Protein AF-A0AA38GPY0-F1 (afdb_monomer)

Foldseek 3Di:
DVVLCVVVVVLPDPVHDNDDDPSNVVSVVVVVVCVVPPDPDDDDDPVDDDDKDWDDDPPDIDIDD

Organism: Taxus chinensis (NCBI:txid29808)

Secondary structure (DSSP, 8-state):
-TTTTHHHHHHT-TTS-----HHHHHHHHHHHHHHHTSPP-PPP-TTS----EEEEETTEEEEE-

Structure (mmCIF, N/CA/C/O backbone):
data_AF-A0AA38GPY0-F1
#
_entry.id   AF-A0AA38GPY0-F1
#
loop_
_atom_site.group_PDB
_atom_site.id
_atom_site.type_symbol
_atom_site.label_atom_id
_atom_site.label_alt_id
_atom_site.label_comp_id
_atom_site.label_asym_id
_atom_site.label_entity_id
_atom_site.label_seq_id
_atom_site.pdbx_PDB_ins_code
_atom_site.Cartn_x
_atom_site.Cartn_y
_atom_site.Cartn_z
_atom_site.occupancy
_atom_site.B_iso_or_equiv
_atom_site.auth_seq_id
_atom_site.auth_comp_id
_atom_site.auth_asym_id
_atom_site.auth_atom_id
_atom_site.pdbx_PDB_model_num
ATOM 1 N N . PHE A 1 1 ? 3.634 11.780 -2.237 1.00 75.00 1 PHE A N 1
ATOM 2 C CA . PHE A 1 1 ? 3.380 10.430 -2.791 1.00 75.00 1 PHE A CA 1
ATOM 3 C C . PHE A 1 1 ? 3.235 10.381 -4.317 1.00 75.00 1 PHE A C 1
ATOM 5 O O . PHE A 1 1 ? 4.049 9.722 -4.944 1.00 75.00 1 PHE A O 1
ATOM 12 N N . ALA A 1 2 ? 2.293 11.088 -4.963 1.00 81.25 2 ALA A N 1
ATOM 13 C CA . ALA A 1 2 ? 2.052 10.944 -6.417 1.00 81.25 2 ALA A CA 1
ATOM 14 C C . ALA A 1 2 ? 3.279 11.189 -7.328 1.00 81.25 2 ALA A C 1
ATOM 16 O O . ALA A 1 2 ? 3.434 10.525 -8.349 1.00 81.25 2 ALA A O 1
ATOM 17 N N . ALA A 1 3 ? 4.173 12.115 -6.962 1.00 84.94 3 ALA A N 1
ATOM 18 C CA . ALA A 1 3 ? 5.413 12.350 -7.705 1.00 84.94 3 ALA A CA 1
ATOM 19 C C . ALA A 1 3 ? 6.396 11.169 -7.610 1.00 84.94 3 ALA A C 1
ATOM 21 O O . ALA A 1 3 ? 6.996 10.812 -8.62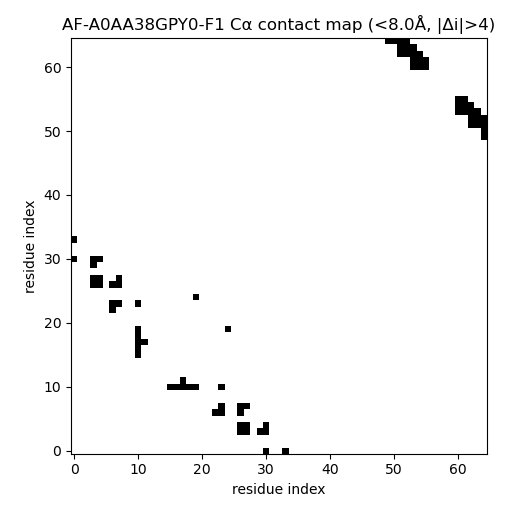2 1.00 84.94 3 ALA A O 1
ATOM 22 N N . LEU A 1 4 ? 6.493 10.537 -6.433 1.00 84.56 4 LEU A N 1
ATOM 23 C CA . LEU A 1 4 ? 7.346 9.371 -6.189 1.00 84.56 4 LEU A CA 1
ATOM 24 C C . LEU A 1 4 ? 6.890 8.164 -7.006 1.00 84.56 4 LEU A C 1
ATOM 26 O O . LEU A 1 4 ? 7.721 7.383 -7.425 1.00 84.56 4 LEU A O 1
ATOM 30 N N . LEU A 1 5 ? 5.592 8.044 -7.299 1.00 85.69 5 LEU A N 1
ATOM 31 C CA . LEU A 1 5 ? 5.018 6.932 -8.064 1.00 85.69 5 LEU A CA 1
ATOM 32 C C . LEU A 1 5 ? 5.193 7.057 -9.584 1.00 85.69 5 LEU A C 1
ATOM 34 O O . LEU A 1 5 ? 4.923 6.098 -10.311 1.00 85.69 5 LEU A O 1
ATOM 38 N N . LYS A 1 6 ? 5.610 8.221 -10.104 1.00 87.94 6 LYS A N 1
ATOM 39 C CA . LYS A 1 6 ? 5.696 8.464 -11.557 1.00 87.94 6 LYS A CA 1
ATOM 40 C C . LYS A 1 6 ? 6.596 7.457 -12.296 1.00 87.94 6 LYS A C 1
ATOM 42 O O . LYS A 1 6 ? 6.154 6.983 -13.348 1.00 87.94 6 LYS A O 1
ATOM 47 N N . PRO A 1 7 ? 7.805 7.108 -11.807 1.00 84.88 7 PRO A N 1
ATOM 48 C CA . PRO A 1 7 ? 8.682 6.148 -12.479 1.00 84.88 7 PRO A CA 1
ATOM 49 C C . PRO A 1 7 ? 8.049 4.757 -12.568 1.00 84.88 7 PRO A C 1
ATOM 51 O O . PRO A 1 7 ? 7.965 4.197 -13.660 1.00 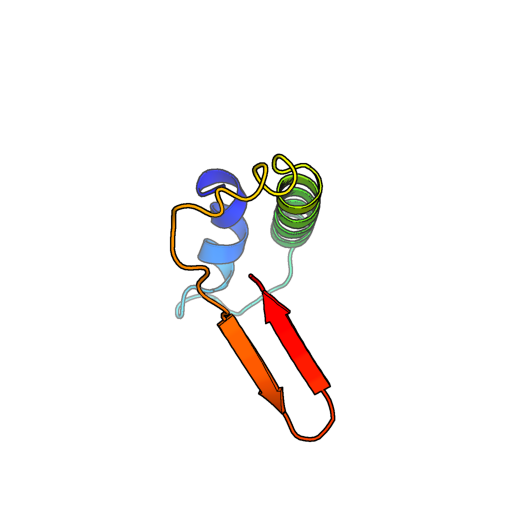84.88 7 PRO A O 1
ATOM 54 N N . ILE A 1 8 ? 7.501 4.251 -11.460 1.00 86.38 8 ILE A N 1
ATOM 55 C CA . ILE A 1 8 ? 6.808 2.954 -11.403 1.00 86.38 8 ILE A CA 1
ATOM 56 C C . ILE A 1 8 ? 5.568 2.952 -12.308 1.00 86.38 8 ILE A C 1
ATOM 58 O O . ILE A 1 8 ? 5.405 2.069 -13.148 1.00 86.38 8 ILE A O 1
ATOM 62 N N . THR A 1 9 ? 4.728 3.989 -12.227 1.00 87.62 9 THR A N 1
ATOM 63 C CA . THR A 1 9 ? 3.506 4.105 -13.047 1.00 87.62 9 THR A CA 1
ATOM 64 C C . THR A 1 9 ? 3.827 4.108 -14.542 1.00 87.62 9 THR A C 1
ATOM 66 O O . THR A 1 9 ? 3.081 3.557 -15.350 1.00 87.62 9 THR A O 1
ATOM 69 N N . LYS A 1 10 ? 4.956 4.709 -14.940 1.00 86.44 10 LYS A N 1
ATOM 70 C CA . LYS A 1 10 ? 5.423 4.697 -16.330 1.00 86.44 10 LYS A CA 1
ATOM 71 C C . LYS A 1 10 ? 5.827 3.290 -16.785 1.00 86.44 10 LYS A C 1
ATOM 73 O O . LYS A 1 10 ? 5.556 2.955 -17.933 1.00 86.44 10 LYS A O 1
ATOM 78 N N . MET A 1 11 ? 6.420 2.477 -15.908 1.00 83.44 11 MET A N 1
ATOM 79 C CA . MET A 1 11 ? 6.819 1.093 -16.211 1.00 83.44 11 MET A CA 1
ATOM 80 C C . MET A 1 11 ? 5.631 0.137 -16.335 1.00 83.44 11 MET A C 1
ATOM 82 O O . MET A 1 11 ? 5.712 -0.820 -17.095 1.00 83.44 11 MET A O 1
ATOM 86 N N . LEU A 1 12 ? 4.526 0.416 -15.640 1.00 84.75 12 LEU A N 1
ATOM 87 C CA . LEU A 1 12 ? 3.299 -0.391 -15.675 1.00 84.75 12 LEU A CA 1
ATOM 88 C C . LEU A 1 12 ? 2.394 -0.109 -16.890 1.00 84.75 12 LEU A C 1
ATOM 90 O O . LEU A 1 12 ? 1.345 -0.736 -17.048 1.00 84.75 12 LEU A O 1
ATOM 94 N N . LYS A 1 13 ? 2.756 0.838 -17.765 1.00 86.88 13 LYS A N 1
ATOM 95 C CA . LYS A 1 13 ? 1.959 1.138 -18.963 1.00 86.88 13 LYS A CA 1
ATOM 96 C C . LYS A 1 13 ? 1.971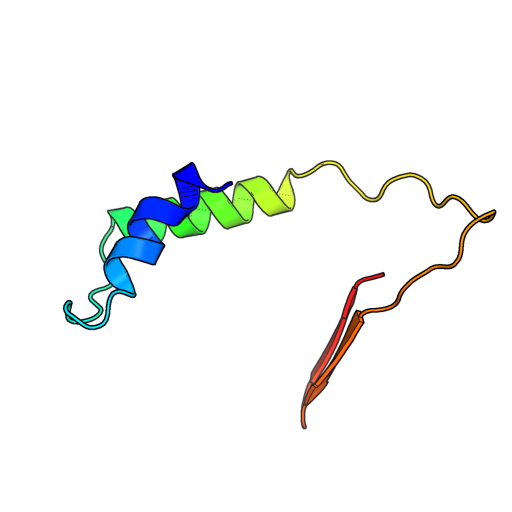 -0.053 -19.924 1.00 86.88 13 LYS A C 1
ATOM 98 O O . LYS A 1 13 ? 3.037 -0.492 -20.337 1.00 86.88 13 LYS A O 1
ATOM 103 N N . LYS A 1 14 ? 0.783 -0.488 -20.374 1.00 75.44 14 LYS A N 1
ATOM 104 C CA . LYS A 1 14 ? 0.583 -1.618 -21.313 1.00 75.44 14 LYS A CA 1
ATOM 105 C C . LYS A 1 14 ? 1.450 -1.571 -22.578 1.00 75.44 14 LYS A C 1
ATOM 107 O O . LYS A 1 14 ? 1.721 -2.609 -23.165 1.00 75.44 14 LYS A O 1
ATOM 112 N N . SER A 1 15 ? 1.861 -0.382 -23.017 1.00 75.69 15 SER A N 1
ATOM 113 C CA . SER A 1 15 ? 2.694 -0.185 -24.207 1.00 75.69 15 SER A CA 1
ATOM 114 C C . SER A 1 15 ? 4.193 -0.413 -23.972 1.00 75.69 15 SER A C 1
ATOM 116 O O . SER A 1 15 ? 4.976 -0.277 -24.907 1.00 75.69 15 SER A O 1
ATOM 118 N N . MET A 1 16 ? 4.623 -0.678 -22.737 1.00 71.50 16 MET A N 1
ATOM 119 C CA . MET A 1 16 ? 6.027 -0.856 -22.376 1.00 71.50 16 MET A CA 1
ATOM 120 C C . MET A 1 16 ? 6.252 -2.265 -21.832 1.00 71.50 16 MET A C 1
ATOM 122 O O . MET A 1 16 ? 5.510 -2.738 -20.977 1.00 71.50 16 MET A O 1
ATOM 126 N N . ALA A 1 17 ? 7.310 -2.930 -22.301 1.00 75.56 17 ALA A N 1
ATOM 127 C CA . ALA A 1 17 ? 7.794 -4.136 -21.643 1.00 75.56 17 ALA A CA 1
ATOM 128 C C . ALA A 1 17 ? 8.250 -3.766 -20.225 1.00 75.56 17 ALA A C 1
ATOM 130 O O . ALA A 1 17 ? 9.075 -2.858 -20.064 1.00 75.56 17 ALA A O 1
ATOM 131 N N . LEU A 1 18 ? 7.715 -4.458 -19.217 1.00 75.62 18 LEU A N 1
ATOM 132 C CA . LEU A 1 18 ? 8.083 -4.246 -17.823 1.00 75.62 18 LEU A CA 1
ATOM 133 C C . LEU A 1 18 ? 9.574 -4.572 -17.654 1.00 75.62 18 LEU A C 1
ATOM 135 O O . LEU A 1 18 ? 9.983 -5.730 -17.683 1.00 75.62 18 LEU A O 1
ATOM 139 N N . LYS A 1 19 ? 10.398 -3.533 -17.514 1.00 79.94 19 LYS A N 1
ATOM 140 C CA . LYS A 1 19 ? 11.826 -3.651 -17.217 1.00 79.94 19 LYS A CA 1
ATOM 141 C C . LYS A 1 19 ? 12.087 -2.944 -15.902 1.00 79.94 19 LYS A C 1
ATOM 143 O O . LYS A 1 19 ? 11.894 -1.732 -15.822 1.00 79.94 19 LYS A O 1
ATOM 148 N N . TRP A 1 20 ? 12.537 -3.695 -14.903 1.00 80.94 20 TRP A N 1
ATOM 149 C CA . TRP A 1 20 ? 12.938 -3.136 -13.620 1.00 80.94 20 TRP A CA 1
ATOM 150 C C . TRP A 1 20 ? 14.239 -2.348 -13.801 1.00 80.94 20 TRP A C 1
ATOM 152 O O . TRP A 1 20 ? 15.311 -2.923 -13.982 1.00 80.94 20 TRP A O 1
ATOM 162 N N . LYS A 1 21 ? 14.123 -1.021 -13.861 1.00 84.38 21 LYS A N 1
ATOM 163 C CA . LYS A 1 21 ? 15.254 -0.096 -14.009 1.00 84.38 21 LYS A CA 1
ATOM 164 C C . LYS A 1 21 ? 15.615 0.513 -12.659 1.00 84.38 21 LYS A C 1
ATOM 166 O O . LYS A 1 21 ? 14.768 0.579 -11.772 1.00 84.38 21 LYS A O 1
ATOM 171 N N . ILE A 1 22 ? 16.844 1.020 -12.554 1.00 88.00 22 ILE A N 1
ATOM 172 C CA . ILE A 1 22 ? 17.377 1.708 -11.364 1.00 88.00 22 ILE A CA 1
ATOM 173 C C . ILE A 1 22 ? 16.392 2.776 -10.863 1.00 88.00 22 ILE A C 1
ATOM 175 O O . ILE A 1 22 ? 15.984 2.739 -9.712 1.00 88.00 22 ILE A O 1
ATOM 179 N N . GLU A 1 23 ? 15.877 3.604 -11.774 1.00 85.31 23 GLU A N 1
ATOM 180 C CA . GLU A 1 23 ? 14.906 4.673 -11.488 1.00 85.31 23 GLU A CA 1
ATOM 181 C C . GLU A 1 23 ? 13.605 4.165 -10.830 1.00 85.31 23 GLU A C 1
ATOM 183 O O . GLU A 1 23 ? 12.942 4.888 -10.092 1.00 85.31 23 GLU A O 1
ATOM 188 N N . GLY A 1 24 ? 13.195 2.929 -11.132 1.00 86.94 24 GLY A N 1
ATOM 189 C CA . GLY A 1 24 ? 12.002 2.298 -10.559 1.00 86.94 24 GLY A CA 1
ATOM 190 C C . GLY A 1 24 ? 12.263 1.724 -9.181 1.00 86.94 24 GLY A C 1
ATOM 191 O O . GLY A 1 24 ? 11.400 1.817 -8.317 1.00 86.94 24 GLY A O 1
ATOM 192 N N . LYS A 1 25 ? 13.469 1.188 -8.976 1.00 89.12 25 LYS A N 1
ATOM 193 C CA . LYS A 1 25 ? 13.930 0.702 -7.679 1.00 89.12 25 LYS A CA 1
ATOM 194 C C . LYS A 1 25 ? 14.079 1.850 -6.680 1.00 89.12 25 LYS A C 1
ATOM 196 O O . LYS A 1 25 ? 13.480 1.786 -5.619 1.00 89.12 25 LYS A O 1
ATOM 201 N N . GLU A 1 26 ? 14.771 2.921 -7.059 1.00 91.31 26 GLU A N 1
ATOM 202 C CA . GLU A 1 26 ? 14.934 4.118 -6.217 1.00 91.31 26 GLU A CA 1
ATOM 203 C C . GLU A 1 26 ? 13.579 4.748 -5.868 1.00 91.31 26 GLU A C 1
ATOM 205 O O . GLU A 1 26 ? 13.320 5.141 -4.735 1.00 91.31 26 GLU A O 1
ATOM 210 N N . SER A 1 27 ? 12.676 4.801 -6.850 1.00 89.44 27 SER A N 1
ATOM 211 C CA . SER A 1 27 ? 11.297 5.249 -6.662 1.00 89.44 27 SER A CA 1
ATOM 212 C C . SER A 1 27 ? 10.527 4.368 -5.675 1.00 89.44 27 SER A C 1
ATOM 214 O O . SER A 1 27 ? 9.777 4.903 -4.864 1.00 89.44 27 SER A O 1
ATOM 216 N N . PHE A 1 28 ? 10.715 3.047 -5.726 1.00 89.81 28 PHE A N 1
ATOM 217 C CA . PHE A 1 28 ? 10.077 2.096 -4.818 1.00 89.81 28 PHE A CA 1
ATOM 218 C C . PHE A 1 28 ? 10.611 2.233 -3.388 1.00 89.81 28 PHE A C 1
ATOM 220 O O . PHE A 1 28 ? 9.822 2.408 -2.465 1.00 89.81 28 PHE A O 1
ATOM 227 N N . GLU A 1 29 ? 11.933 2.263 -3.220 1.00 91.94 29 GLU A N 1
ATOM 228 C CA . GLU A 1 29 ? 12.597 2.433 -1.920 1.00 91.94 29 GLU A CA 1
ATOM 229 C C . GLU A 1 29 ? 12.208 3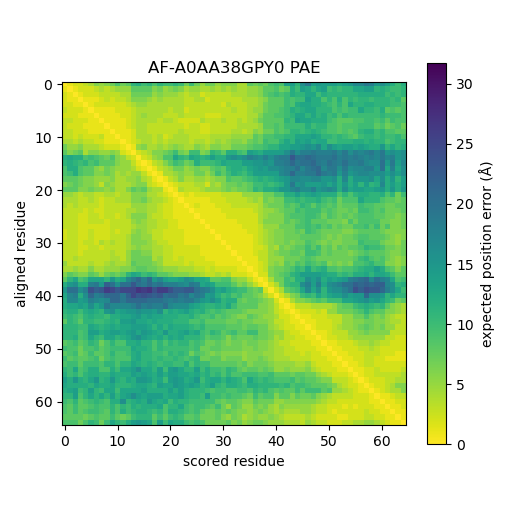.767 -1.260 1.00 91.94 29 GLU A C 1
ATOM 231 O O . GLU A 1 29 ? 11.852 3.805 -0.085 1.00 91.94 29 GLU A O 1
ATOM 236 N N . ALA A 1 30 ? 12.152 4.859 -2.032 1.00 90.31 30 ALA A N 1
ATOM 237 C CA . ALA A 1 30 ? 11.701 6.157 -1.527 1.00 90.31 30 ALA A CA 1
ATOM 238 C C . ALA A 1 30 ? 10.225 6.152 -1.080 1.00 90.31 30 ALA A C 1
ATOM 240 O O . ALA A 1 30 ? 9.831 6.941 -0.219 1.00 90.31 30 ALA A O 1
ATOM 241 N N . ILE A 1 31 ? 9.382 5.294 -1.666 1.00 88.88 31 ILE A N 1
ATOM 242 C CA . ILE A 1 31 ? 7.991 5.124 -1.226 1.00 88.88 31 ILE A CA 1
ATOM 243 C C . ILE A 1 31 ? 7.939 4.328 0.076 1.00 88.88 31 ILE A C 1
ATOM 245 O O . ILE A 1 31 ? 7.205 4.732 0.975 1.00 88.88 31 ILE A O 1
ATOM 249 N N . GLU A 1 32 ? 8.708 3.244 0.197 1.00 88.50 32 GLU A N 1
ATOM 250 C CA . GLU A 1 32 ? 8.798 2.467 1.440 1.00 88.50 32 GLU A CA 1
ATOM 251 C C . GLU A 1 32 ? 9.267 3.337 2.609 1.00 88.50 32 GLU A C 1
ATOM 253 O O . GLU A 1 32 ? 8.656 3.320 3.680 1.00 88.50 32 GLU A O 1
ATOM 258 N N . GLU A 1 33 ? 10.292 4.164 2.390 1.00 89.31 33 GLU A N 1
ATOM 259 C CA . GLU A 1 33 ? 10.780 5.111 3.390 1.00 89.31 33 GLU A CA 1
ATOM 260 C C . GLU A 1 33 ? 9.708 6.150 3.741 1.00 89.31 33 GLU A C 1
ATOM 262 O O . GLU A 1 33 ? 9.418 6.374 4.915 1.00 89.31 33 GLU A O 1
ATOM 267 N N . ALA A 1 34 ? 9.046 6.737 2.740 1.00 85.88 34 ALA A N 1
ATOM 268 C CA . ALA A 1 34 ? 7.995 7.722 2.974 1.00 85.88 34 ALA A CA 1
ATOM 269 C C . ALA A 1 34 ? 6.772 7.143 3.710 1.00 85.88 34 ALA A C 1
ATOM 271 O O . ALA A 1 34 ? 6.126 7.872 4.459 1.00 85.88 34 ALA A O 1
ATOM 272 N N . ILE A 1 35 ? 6.439 5.863 3.507 1.00 83.25 35 ILE A N 1
ATOM 273 C CA . ILE A 1 35 ? 5.379 5.165 4.254 1.00 83.25 35 ILE A CA 1
ATOM 274 C C . ILE A 1 35 ? 5.843 4.874 5.683 1.00 83.25 35 ILE A C 1
ATOM 276 O O . ILE A 1 35 ? 5.086 5.102 6.621 1.00 83.25 35 ILE A O 1
ATOM 280 N N . SER A 1 36 ? 7.091 4.437 5.856 1.00 82.50 36 SER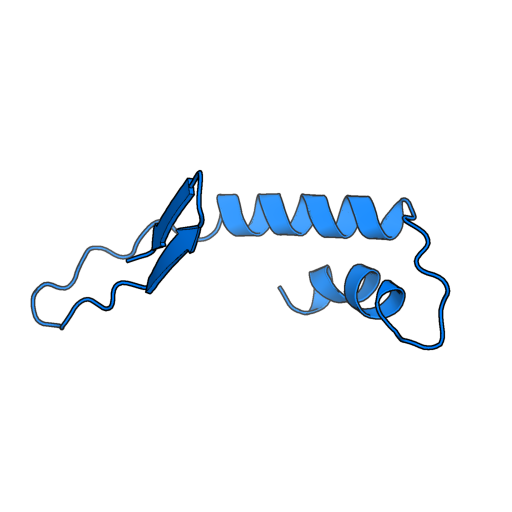 A N 1
ATOM 281 C CA . SER A 1 36 ? 7.672 4.149 7.174 1.00 82.50 36 SER A CA 1
ATOM 282 C C . SER A 1 36 ? 7.792 5.399 8.052 1.00 82.50 36 SER A C 1
ATOM 284 O O . SER A 1 36 ? 7.669 5.314 9.269 1.00 82.50 36 SER A O 1
ATOM 286 N N . GLN A 1 37 ? 8.027 6.561 7.435 1.00 78.88 37 GLN A N 1
ATOM 287 C CA . GLN A 1 37 ? 8.144 7.862 8.102 1.00 78.88 37 GLN A CA 1
ATOM 288 C C . GLN A 1 37 ? 6.824 8.650 8.142 1.00 78.88 37 GLN A C 1
ATOM 290 O O . GLN A 1 37 ? 6.780 9.740 8.719 1.00 78.88 37 GLN A O 1
ATOM 295 N N . ALA A 1 38 ? 5.752 8.155 7.511 1.00 71.38 38 ALA A N 1
ATOM 296 C CA . ALA A 1 38 ? 4.447 8.802 7.585 1.00 71.38 38 ALA A CA 1
ATOM 297 C C . ALA A 1 38 ? 3.999 8.875 9.057 1.00 71.38 38 ALA A C 1
ATOM 299 O O . ALA A 1 38 ? 4.244 7.930 9.810 1.00 71.38 38 ALA A O 1
ATOM 300 N N . PRO A 1 39 ? 3.387 9.994 9.494 1.00 60.31 39 PRO A N 1
ATOM 301 C CA . PRO A 1 39 ? 3.119 10.231 10.905 1.00 60.31 39 PRO A CA 1
ATOM 302 C C . PRO A 1 39 ? 2.335 9.063 11.498 1.00 60.31 39 PRO A C 1
ATOM 304 O O . PRO A 1 39 ? 1.290 8.668 10.977 1.00 60.31 39 PRO A O 1
ATOM 307 N N . ALA A 1 40 ? 2.902 8.512 12.572 1.00 63.22 40 ALA A N 1
ATOM 308 C CA . ALA A 1 40 ? 2.371 7.380 13.303 1.00 63.22 40 ALA A CA 1
ATOM 309 C C . ALA A 1 40 ? 0.900 7.609 13.664 1.00 63.22 40 ALA A C 1
ATOM 311 O O . ALA A 1 40 ? 0.535 8.713 14.073 1.00 63.22 40 ALA A O 1
ATOM 312 N N . LEU A 1 41 ? 0.110 6.542 13.490 1.00 66.44 41 LEU A N 1
ATOM 313 C CA . LEU A 1 41 ? -1.192 6.262 14.103 1.00 66.44 41 LEU A CA 1
ATOM 314 C C . LEU A 1 41 ? -1.699 7.429 14.959 1.00 66.44 41 LEU A C 1
ATOM 316 O O . LEU A 1 41 ? -1.260 7.626 16.095 1.00 66.44 41 LEU A O 1
ATOM 320 N N . ILE A 1 42 ? -2.599 8.222 14.372 1.00 70.75 42 ILE A N 1
ATOM 321 C CA . ILE A 1 42 ? -3.311 9.304 15.056 1.00 70.75 42 ILE A CA 1
ATOM 322 C C . ILE A 1 42 ? -3.831 8.744 16.387 1.00 70.75 42 ILE A C 1
ATOM 324 O O . ILE A 1 42 ? -4.294 7.602 16.420 1.00 70.75 42 ILE A O 1
ATOM 328 N N . ASN A 1 43 ? -3.743 9.515 17.477 1.00 79.25 43 ASN A N 1
ATOM 329 C CA . ASN A 1 43 ? -4.273 9.062 18.762 1.00 79.25 43 ASN A CA 1
ATOM 330 C C . ASN A 1 43 ? -5.740 8.621 18.564 1.00 79.25 43 ASN A C 1
ATOM 332 O O . ASN A 1 43 ? -6.514 9.408 18.006 1.00 79.25 43 ASN A O 1
ATOM 336 N N . PRO A 1 44 ? -6.096 7.375 18.922 1.00 81.69 44 PRO A N 1
ATOM 337 C CA . PRO A 1 44 ? -7.403 6.821 18.614 1.00 81.69 44 PRO A CA 1
ATOM 338 C C . PRO A 1 44 ? -8.509 7.671 19.242 1.00 81.69 44 PRO A C 1
ATOM 340 O O . PRO A 1 44 ? -8.594 7.829 20.459 1.00 81.69 44 PRO A O 1
ATOM 343 N N . ASP A 1 45 ? -9.375 8.214 18.393 1.00 87.12 45 ASP A N 1
ATOM 344 C CA . ASP A 1 45 ? -10.568 8.930 18.823 1.00 87.12 45 ASP A CA 1
ATOM 345 C C . ASP A 1 45 ? -11.689 7.918 19.076 1.00 87.12 45 ASP A C 1
ATOM 347 O O . ASP A 1 45 ? -12.420 7.535 18.166 1.00 87.12 45 ASP A O 1
ATOM 351 N N . PHE A 1 46 ? -11.825 7.487 20.330 1.00 89.25 46 PHE A N 1
ATOM 352 C CA . PHE A 1 46 ? -12.830 6.506 20.754 1.00 89.25 46 PHE A CA 1
ATOM 353 C C . PHE A 1 46 ? -14.282 6.999 20.648 1.00 89.25 46 PHE A C 1
ATOM 355 O O . PHE A 1 46 ? -15.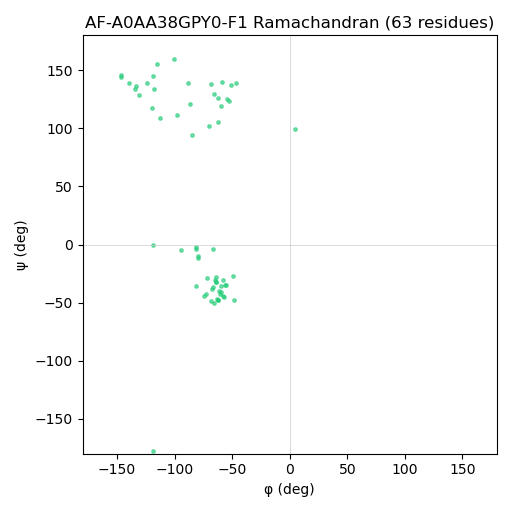201 6.236 20.933 1.00 89.25 46 PHE A O 1
ATOM 362 N N . SER A 1 47 ? -14.511 8.260 20.261 1.00 94.56 47 SER A N 1
ATOM 363 C CA . SER A 1 47 ? -15.856 8.753 19.949 1.00 94.56 47 SER A CA 1
ATOM 364 C C . SER A 1 47 ? -16.341 8.352 18.551 1.00 94.56 47 SER A C 1
ATOM 366 O O . SER A 1 47 ? -17.512 8.560 18.232 1.00 94.56 47 SER A O 1
ATOM 368 N N . LYS A 1 48 ? -15.458 7.791 17.714 1.00 90.31 48 LYS A N 1
ATOM 369 C CA . LYS A 1 48 ? -15.743 7.371 16.340 1.00 90.31 48 LYS A CA 1
ATOM 370 C C . LYS A 1 48 ? -15.620 5.861 16.190 1.00 90.31 48 LYS A C 1
ATOM 372 O O . LYS A 1 48 ? -14.867 5.208 16.910 1.00 90.31 48 LYS A O 1
ATOM 377 N N . ASP A 1 49 ? -16.321 5.333 15.196 1.00 92.31 49 ASP A N 1
ATOM 378 C CA . ASP A 1 49 ? -16.169 3.941 14.795 1.00 92.31 49 ASP A CA 1
ATOM 379 C C . ASP A 1 49 ? -14.789 3.711 14.170 1.00 92.31 49 ASP A C 1
ATOM 381 O O . ASP A 1 49 ? -14.310 4.502 13.351 1.00 92.31 49 ASP A O 1
ATOM 385 N N . PHE A 1 50 ? -14.171 2.591 14.532 1.00 89.50 50 PHE A N 1
ATOM 386 C CA . PHE A 1 50 ? -12.957 2.103 13.890 1.00 89.50 50 PHE A CA 1
ATOM 387 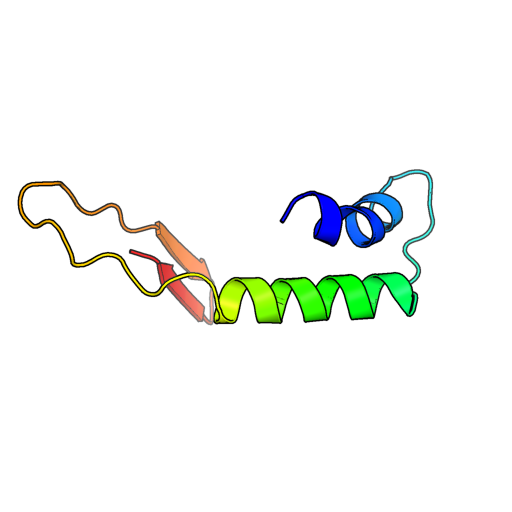C C . PHE A 1 50 ? -13.329 1.217 12.698 1.00 89.50 50 PHE A C 1
ATOM 389 O O . PHE A 1 50 ? -14.243 0.395 12.794 1.00 89.50 50 PHE A O 1
ATOM 396 N N . ILE A 1 51 ? -12.608 1.350 11.583 1.00 90.06 51 ILE A N 1
ATOM 397 C CA . ILE A 1 51 ? -12.842 0.555 10.372 1.00 90.06 51 ILE A CA 1
ATOM 398 C C . ILE A 1 51 ? -11.651 -0.372 10.163 1.00 90.06 51 ILE A C 1
ATOM 400 O O . ILE A 1 51 ? -10.577 0.068 9.775 1.00 90.06 51 ILE A O 1
ATOM 404 N N . LEU A 1 52 ? -11.859 -1.670 10.374 1.00 90.12 52 LEU A N 1
ATOM 405 C CA . LEU A 1 52 ? -10.833 -2.679 10.137 1.00 90.12 52 LEU A CA 1
ATOM 406 C C . LEU A 1 52 ? -10.853 -3.141 8.676 1.00 90.12 52 LEU A C 1
ATOM 408 O O . LEU A 1 52 ? -11.839 -3.717 8.213 1.00 90.12 52 LEU A O 1
ATOM 412 N N . TYR A 1 53 ? -9.733 -2.975 7.980 1.00 91.38 53 TYR A N 1
ATOM 413 C CA . TYR A 1 53 ? -9.483 -3.611 6.691 1.00 91.38 53 TYR A CA 1
ATOM 414 C C . TYR A 1 53 ? -8.647 -4.864 6.918 1.00 91.38 53 TYR A C 1
ATOM 416 O O . TYR A 1 53 ? -7.481 -4.772 7.291 1.00 91.38 53 TYR A O 1
ATOM 424 N N . ALA A 1 54 ? -9.233 -6.037 6.692 1.00 93.19 54 ALA A N 1
ATOM 425 C CA . ALA A 1 54 ? -8.548 -7.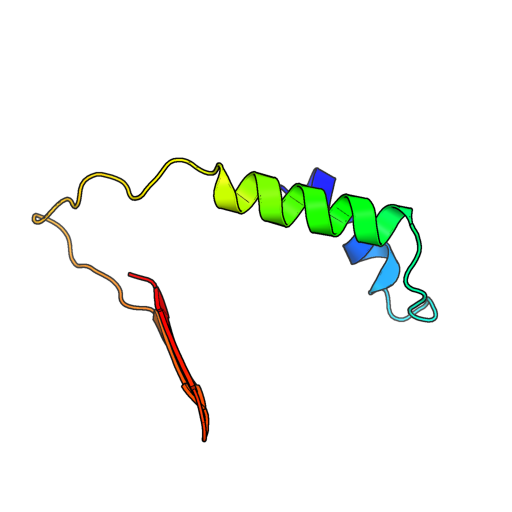316 6.832 1.00 93.19 54 ALA A CA 1
ATOM 426 C C . ALA A 1 54 ? -8.514 -8.073 5.502 1.00 93.19 54 ALA A C 1
ATOM 428 O O . ALA A 1 54 ? -9.462 -8.038 4.718 1.00 93.19 54 ALA A O 1
ATOM 429 N 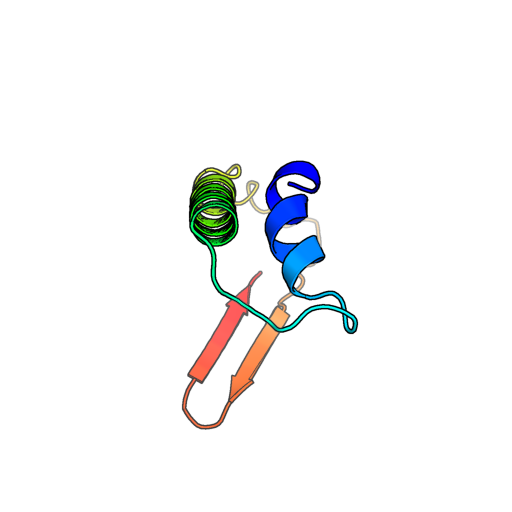N . PHE A 1 55 ? -7.417 -8.783 5.274 1.00 94.38 55 PHE A N 1
ATOM 430 C CA . PHE A 1 55 ? -7.222 -9.693 4.159 1.00 94.38 55 PHE A CA 1
ATOM 431 C C . PHE A 1 55 ? -6.626 -11.002 4.680 1.00 94.38 55 PHE A C 1
ATOM 433 O O . PHE A 1 55 ? -5.714 -10.988 5.506 1.00 94.38 55 PHE A O 1
ATOM 440 N N . GLY A 1 56 ? -7.142 -12.131 4.201 1.00 94.25 56 GLY A N 1
ATOM 441 C CA . GLY A 1 56 ? -6.650 -13.462 4.543 1.00 94.25 56 GLY A CA 1
ATOM 442 C C . GLY A 1 56 ? -6.522 -14.323 3.293 1.00 94.25 56 GLY A C 1
ATOM 443 O O . GLY A 1 56 ? -7.430 -14.339 2.464 1.00 94.25 56 GLY A O 1
ATOM 444 N N . GLY A 1 57 ? -5.393 -15.012 3.166 1.00 92.25 57 GLY A N 1
ATOM 445 C CA . GLY A 1 57 ? -5.152 -16.080 2.200 1.00 92.25 57 GLY A CA 1
ATOM 446 C C . GLY A 1 57 ? -4.842 -17.396 2.912 1.00 92.25 57 GLY A C 1
ATOM 447 O O . GLY A 1 57 ? -4.838 -17.448 4.141 1.00 92.25 57 GLY A O 1
ATOM 448 N N . ASP A 1 58 ? -4.549 -18.441 2.137 1.00 92.81 58 ASP A N 1
ATOM 449 C CA . ASP A 1 58 ? -4.370 -19.810 2.649 1.00 92.81 58 ASP A CA 1
ATOM 450 C C . ASP A 1 58 ? -3.306 -19.913 3.761 1.00 92.81 58 ASP A C 1
ATOM 452 O O . ASP A 1 58 ? -3.498 -20.651 4.724 1.00 92.81 58 ASP A O 1
ATOM 456 N N . ASP A 1 59 ? -2.242 -19.104 3.677 1.00 94.50 59 ASP A N 1
ATOM 457 C CA . ASP A 1 59 ? -1.110 -19.137 4.617 1.00 94.50 59 ASP A CA 1
ATOM 458 C C . ASP A 1 59 ? -0.885 -17.823 5.391 1.00 94.50 59 ASP A C 1
ATOM 460 O O . ASP A 1 59 ? 0.058 -17.717 6.176 1.00 94.50 59 ASP A O 1
ATOM 464 N N . THR A 1 60 ? -1.688 -16.777 5.161 1.00 93.62 60 THR A N 1
ATOM 465 C CA . THR A 1 60 ? -1.412 -15.439 5.725 1.00 93.62 60 THR A CA 1
ATOM 466 C C . THR A 1 60 ? -2.665 -14.647 6.062 1.00 93.62 60 THR A C 1
ATOM 468 O O . THR A 1 60 ? -3.651 -14.668 5.336 1.00 93.62 60 THR A O 1
ATOM 471 N N . ILE A 1 61 ? -2.594 -13.880 7.152 1.00 92.06 61 ILE A N 1
ATOM 472 C CA . ILE A 1 61 ? -3.603 -12.893 7.548 1.00 92.06 61 ILE A CA 1
ATOM 473 C C . ILE A 1 61 ? -2.904 -11.542 7.695 1.00 92.06 61 ILE A C 1
ATOM 475 O O . ILE A 1 61 ? -1.789 -11.452 8.205 1.00 92.06 61 ILE A O 1
ATOM 479 N N . SER A 1 62 ? -3.546 -10.479 7.230 1.00 90.25 62 SER A N 1
ATOM 480 C CA . SER A 1 62 ? -3.075 -9.101 7.339 1.00 90.25 62 SER A CA 1
ATOM 481 C C . SER A 1 62 ? -4.252 -8.194 7.659 1.00 90.25 62 SER A C 1
ATOM 483 O O . SER A 1 62 ? -5.336 -8.373 7.108 1.00 90.25 62 SER A O 1
ATOM 485 N N . ALA A 1 63 ? -4.058 -7.221 8.545 1.00 89.19 63 ALA A N 1
ATOM 486 C CA . ALA A 1 63 ? -5.104 -6.269 8.883 1.00 89.19 63 ALA A CA 1
ATOM 487 C C . ALA A 1 63 ? -4.530 -4.886 9.200 1.00 89.19 63 ALA A C 1
ATOM 489 O O . ALA A 1 63 ? -3.433 -4.775 9.745 1.00 89.19 63 ALA A O 1
ATOM 490 N N . ILE A 1 64 ? -5.283 -3.848 8.844 1.00 87.62 64 ILE A N 1
ATOM 491 C CA . ILE A 1 64 ? -4.983 -2.440 9.109 1.00 87.62 64 ILE A CA 1
ATOM 492 C C . ILE A 1 64 ? -6.244 -1.810 9.708 1.00 87.62 64 ILE A C 1
ATOM 494 O O . ILE A 1 64 ? -7.335 -1.985 9.160 1.00 87.62 64 ILE A O 1
ATOM 498 N N . LEU A 1 65 ? -6.077 -1.129 10.843 1.00 83.50 65 LEU A N 1
ATOM 499 C CA . LEU A 1 65 ? -7.125 -0.436 11.598 1.00 83.50 65 LEU A CA 1
ATOM 500 C C . LEU A 1 65 ? -7.126 1.066 11.290 1.00 83.50 65 LEU A C 1
ATOM 502 O O . LEU A 1 65 ? -6.013 1.617 11.130 1.00 83.50 65 LEU A O 1
#

Mean predicted aligned error: 7.75 Å

Solvent-accessible surface area (backbone atoms only — not comparable to full-atom values): 4248 Å² total; per-residue (Å²): 109,77,78,52,43,46,54,48,56,60,41,68,36,90,93,44,82,78,63,95,44,70,68,36,52,55,30,49,53,54,46,53,51,52,60,72,67,44,83,72,81,71,82,82,61,85,92,52,89,84,66,75,52,71,51,75,57,99,89,47,76,50,74,51,112

pLDDT: mean 84.98, std 7.64, range [60.31, 94.56]

Radius of gyration: 16.82 Å; Cα contacts (8 Å, |Δi|>4): 40; chains: 1; bounding box: 34×32×45 Å

Sequence (65 aa):
FAALLKPITKMLKKSMALKWKIEGKESFEAIEEAISQAPALINPDFSKDFILYAFGGDDTISAIL

Nearest PDB structures (foldseek):
  8wut-assembly1_E  TM=5.714E-01  e=2.522E-01  Moloney murine leukemia virus

InterPro domains:
  IPR043128 Reverse transcriptase/Diguanylate cyclase domain [G3DSA:3.30.70.270] (1-51)
  IPR043502 DNA/RNA polymerase superfamily [SSF56672] (1-65)